Protein AF-N6XBW4-F1 (afdb_monomer)

Structure (mmCIF, N/CA/C/O backbone):
data_AF-N6XBW4-F1
#
_entry.id   AF-N6XBW4-F1
#
loop_
_atom_site.group_PDB
_atom_site.id
_atom_site.type_symbol
_atom_site.label_atom_id
_atom_site.label_alt_id
_atom_site.label_comp_id
_atom_site.label_asym_id
_atom_site.label_entity_id
_atom_site.label_seq_id
_atom_site.pdbx_PDB_ins_code
_atom_site.Cartn_x
_atom_site.Cartn_y
_atom_site.Cartn_z
_atom_site.occupancy
_atom_site.B_iso_or_equiv
_atom_site.auth_seq_id
_atom_site.auth_comp_id
_atom_site.auth_asym_id
_atom_site.auth_atom_id
_atom_site.pdbx_PDB_model_num
ATOM 1 N N . MET A 1 1 ? -5.805 -3.863 -11.867 1.00 67.38 1 MET A N 1
ATOM 2 C CA . MET A 1 1 ? -5.754 -3.482 -10.434 1.00 67.38 1 MET A CA 1
ATOM 3 C C . MET A 1 1 ? -5.013 -4.591 -9.700 1.00 67.38 1 MET A C 1
ATOM 5 O O . MET A 1 1 ? -4.880 -5.655 -10.281 1.00 67.38 1 MET A O 1
ATOM 9 N N . LEU A 1 2 ? -4.427 -4.334 -8.527 1.00 79.56 2 LEU A N 1
ATOM 10 C CA . LEU A 1 2 ? -3.784 -5.410 -7.760 1.00 79.56 2 LEU A CA 1
ATOM 11 C C . LEU A 1 2 ? -4.884 -6.219 -7.064 1.00 79.56 2 LEU A C 1
ATOM 13 O O . LEU A 1 2 ? -5.831 -5.597 -6.581 1.00 79.56 2 LEU A O 1
ATOM 17 N N . GLU A 1 3 ? -4.752 -7.547 -7.018 1.00 86.44 3 GLU A N 1
ATOM 18 C CA . GLU A 1 3 ? -5.712 -8.418 -6.332 1.00 86.44 3 GLU A CA 1
ATOM 19 C C . GLU A 1 3 ? -5.953 -7.947 -4.888 1.00 86.44 3 GLU A C 1
ATOM 21 O O . GLU A 1 3 ? -4.993 -7.557 -4.206 1.00 86.44 3 GLU A O 1
ATOM 26 N N . PRO A 1 4 ? -7.206 -7.972 -4.401 1.00 83.88 4 PRO A N 1
ATOM 27 C CA . PRO A 1 4 ? -7.551 -7.463 -3.075 1.00 83.88 4 PRO A CA 1
ATOM 28 C C . PRO A 1 4 ? -6.754 -8.163 -1.967 1.00 83.88 4 PRO A C 1
ATOM 30 O O . PRO A 1 4 ? -6.270 -7.498 -1.054 1.00 83.88 4 PRO A O 1
ATOM 33 N N . GLU A 1 5 ? -6.500 -9.466 -2.098 1.00 87.88 5 GLU A N 1
ATOM 34 C CA . GLU A 1 5 ? -5.677 -10.232 -1.151 1.00 87.88 5 GLU A CA 1
ATOM 35 C C . GLU A 1 5 ? -4.224 -9.747 -1.093 1.00 87.88 5 GLU A C 1
ATOM 37 O O . GLU A 1 5 ? -3.625 -9.602 -0.021 1.00 87.88 5 GLU A O 1
ATOM 42 N N . ALA A 1 6 ? -3.649 -9.413 -2.249 1.00 89.06 6 ALA A N 1
ATOM 43 C CA . ALA A 1 6 ? -2.297 -8.876 -2.312 1.00 89.06 6 ALA A CA 1
ATOM 44 C C . ALA A 1 6 ? -2.226 -7.471 -1.687 1.00 89.06 6 ALA A C 1
ATOM 46 O O . ALA A 1 6 ? -1.249 -7.146 -1.010 1.00 89.06 6 ALA A O 1
ATOM 47 N N . VAL A 1 7 ? -3.272 -6.651 -1.844 1.00 89.31 7 VAL A N 1
ATOM 48 C CA . VAL A 1 7 ? -3.379 -5.351 -1.162 1.00 89.31 7 VAL A CA 1
ATOM 49 C C . VAL A 1 7 ? -3.471 -5.531 0.355 1.00 89.31 7 VAL A C 1
ATOM 51 O O . VAL A 1 7 ? -2.720 -4.880 1.084 1.00 89.31 7 VAL A O 1
ATOM 54 N N . THR A 1 8 ? -4.329 -6.434 0.833 1.00 90.75 8 THR A N 1
ATOM 55 C CA . THR A 1 8 ? -4.471 -6.748 2.265 1.00 90.75 8 THR A CA 1
ATOM 56 C C . THR A 1 8 ? -3.141 -7.202 2.861 1.00 90.75 8 THR A C 1
ATOM 58 O O . THR A 1 8 ? -2.743 -6.731 3.928 1.00 90.75 8 THR A O 1
ATOM 61 N N . THR A 1 9 ? -2.405 -8.050 2.140 1.00 93.69 9 THR A N 1
ATOM 62 C CA . THR A 1 9 ? -1.081 -8.527 2.560 1.00 93.69 9 THR A CA 1
ATOM 63 C C . THR A 1 9 ? -0.078 -7.377 2.681 1.00 93.69 9 THR A C 1
ATOM 65 O O . THR A 1 9 ? 0.630 -7.281 3.684 1.00 93.69 9 THR A O 1
ATOM 68 N N . ILE A 1 10 ? -0.041 -6.461 1.704 1.00 93.62 10 ILE A N 1
ATOM 69 C CA . ILE A 1 10 ? 0.826 -5.272 1.755 1.00 93.62 10 ILE A CA 1
ATOM 70 C C . ILE A 1 10 ? 0.516 -4.417 2.990 1.00 93.62 10 ILE A C 1
ATOM 72 O O . ILE A 1 10 ? 1.442 -4.011 3.694 1.00 93.62 10 ILE A O 1
ATOM 76 N N . VAL A 1 11 ? -0.766 -4.142 3.250 1.00 90.69 11 VAL A N 1
ATOM 77 C CA . VAL A 1 11 ? -1.193 -3.283 4.366 1.00 90.69 11 VAL A CA 1
ATOM 78 C C . VAL A 1 11 ? -0.855 -3.928 5.708 1.00 90.69 11 VAL A C 1
ATOM 80 O O . VAL A 1 11 ? -0.258 -3.265 6.555 1.00 90.69 11 VAL A O 1
ATOM 83 N N . ARG A 1 12 ? -1.144 -5.225 5.882 1.00 92.50 12 ARG A N 1
ATOM 84 C CA . ARG A 1 12 ? -0.823 -5.957 7.119 1.00 92.50 12 ARG A CA 1
ATOM 85 C C . ARG A 1 12 ? 0.676 -5.985 7.398 1.00 92.50 12 ARG A C 1
ATOM 87 O O . ARG A 1 12 ? 1.089 -5.658 8.505 1.00 92.50 12 ARG A O 1
ATOM 94 N N . LEU A 1 13 ? 1.498 -6.296 6.393 1.00 93.81 13 LEU A N 1
ATOM 95 C CA . LEU A 1 13 ? 2.956 -6.272 6.551 1.00 93.81 13 LEU A CA 1
ATOM 96 C C . LEU A 1 13 ? 3.457 -4.868 6.920 1.00 93.81 13 LEU A C 1
ATOM 98 O O . LEU A 1 13 ? 4.321 -4.728 7.786 1.00 93.81 13 LEU A O 1
ATOM 102 N N . GLY A 1 14 ? 2.893 -3.826 6.304 1.00 91.25 14 GLY A N 1
ATOM 103 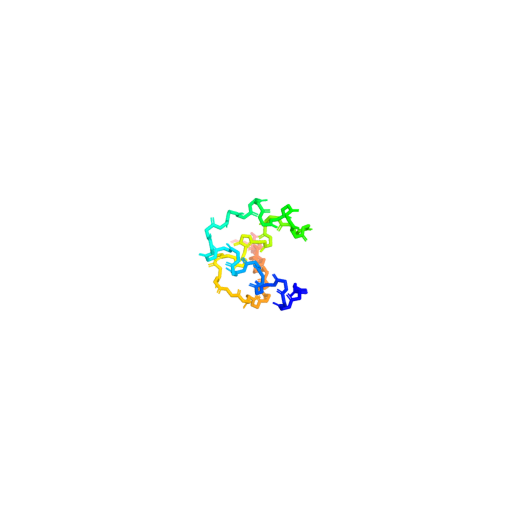C CA . GLY A 1 14 ? 3.186 -2.436 6.650 1.00 91.25 14 GLY A CA 1
ATOM 104 C C . GLY A 1 14 ? 2.853 -2.093 8.102 1.00 91.25 14 GLY A C 1
ATOM 105 O O . GLY A 1 14 ? 3.684 -1.505 8.791 1.00 91.25 14 GLY A O 1
ATOM 106 N N . GLN A 1 15 ? 1.680 -2.510 8.587 1.00 90.12 15 GLN A N 1
ATOM 107 C CA . GLN A 1 15 ? 1.263 -2.339 9.985 1.00 90.12 15 GLN A CA 1
ATOM 108 C C . GLN A 1 15 ? 2.176 -3.093 10.960 1.00 90.12 15 GLN A C 1
ATOM 110 O O . GLN A 1 15 ? 2.443 -2.604 12.052 1.00 90.12 15 GLN A O 1
ATOM 115 N N . SER A 1 16 ? 2.726 -4.239 10.552 1.00 92.75 16 SER A N 1
ATOM 116 C CA . SER A 1 16 ? 3.754 -4.972 11.305 1.00 92.75 16 SER A CA 1
ATOM 117 C C . SER A 1 16 ? 5.151 -4.324 11.253 1.00 92.75 16 SER A C 1
ATOM 119 O O . SER A 1 16 ? 6.125 -4.941 11.681 1.00 92.75 16 SER A O 1
ATOM 121 N N . GLY A 1 17 ? 5.289 -3.115 10.696 1.00 92.88 17 GLY A N 1
ATOM 122 C CA . GLY A 1 17 ? 6.545 -2.358 10.650 1.00 92.88 17 GLY A CA 1
ATOM 123 C C . GLY A 1 17 ? 7.453 -2.692 9.464 1.00 92.88 17 GLY A C 1
ATOM 124 O O . GLY A 1 17 ? 8.611 -2.268 9.424 1.00 92.88 17 GLY A O 1
ATOM 125 N N . TRP A 1 18 ? 6.976 -3.451 8.473 1.00 94.81 18 TRP A N 1
ATOM 126 C CA . TRP A 1 18 ? 7.804 -3.787 7.318 1.00 94.81 18 TRP A CA 1
ATOM 127 C C . TRP A 1 18 ? 7.934 -2.607 6.350 1.00 94.81 18 TRP A C 1
ATOM 129 O O . TRP A 1 18 ? 6.958 -2.000 5.915 1.00 94.81 1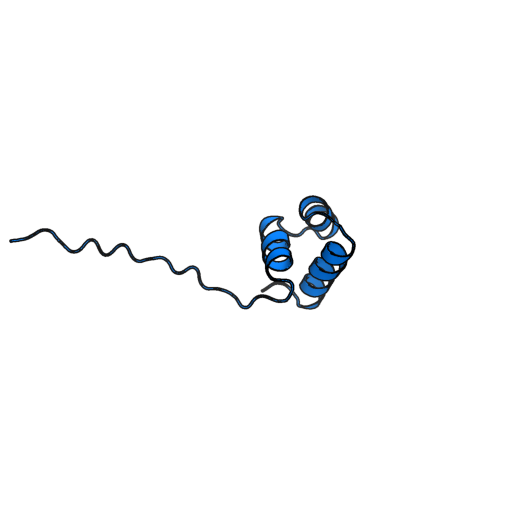8 TRP A O 1
ATOM 139 N N . GLY A 1 19 ? 9.167 -2.328 5.922 1.00 92.50 19 GLY A N 1
ATOM 140 C CA . GLY A 1 19 ? 9.439 -1.303 4.916 1.00 92.50 19 GLY A CA 1
ATOM 141 C C . GLY A 1 19 ? 9.055 -1.728 3.492 1.00 92.50 19 GLY A C 1
ATOM 142 O O . GLY A 1 19 ? 9.232 -2.882 3.092 1.00 92.50 19 GLY A O 1
ATOM 143 N N . ALA A 1 20 ? 8.644 -0.760 2.665 1.00 94.31 20 ALA A N 1
ATOM 144 C CA . ALA A 1 20 ? 8.176 -0.991 1.291 1.00 94.31 20 ALA A CA 1
ATOM 145 C C . ALA A 1 20 ? 9.157 -1.783 0.400 1.00 94.31 20 ALA A C 1
ATOM 147 O O . ALA A 1 20 ? 8.735 -2.550 -0.461 1.00 94.31 20 ALA A O 1
ATOM 148 N N . LYS A 1 21 ? 10.474 -1.612 0.594 1.00 96.06 21 LYS A N 1
ATOM 149 C CA . LYS A 1 21 ? 11.510 -2.354 -0.154 1.00 96.06 21 LYS A CA 1
ATOM 150 C C . LYS A 1 21 ? 11.497 -3.848 0.186 1.00 96.06 21 LYS A C 1
ATOM 152 O O . LYS A 1 21 ? 11.687 -4.667 -0.708 1.00 96.06 21 LYS A O 1
ATOM 157 N N . ARG A 1 22 ? 11.288 -4.186 1.463 1.00 96.62 22 ARG A N 1
ATOM 158 C CA . ARG A 1 22 ? 11.251 -5.571 1.943 1.00 96.62 22 ARG A CA 1
ATOM 159 C C . ARG A 1 22 ? 10.007 -6.270 1.402 1.00 96.62 22 ARG A C 1
ATOM 161 O O . ARG A 1 22 ? 10.138 -7.291 0.744 1.00 96.62 22 ARG A O 1
ATOM 168 N N . ILE A 1 23 ? 8.843 -5.639 1.555 1.00 95.25 23 ILE A N 1
ATOM 169 C CA . ILE A 1 23 ? 7.557 -6.150 1.053 1.00 95.25 23 ILE A CA 1
ATOM 170 C C . ILE A 1 23 ? 7.600 -6.377 -0.466 1.00 95.25 23 ILE A C 1
ATOM 172 O O . ILE A 1 23 ? 7.204 -7.435 -0.943 1.00 95.25 23 ILE A O 1
ATOM 176 N N . ALA A 1 24 ? 8.135 -5.417 -1.227 1.00 96.25 24 ALA A N 1
ATOM 177 C CA . ALA A 1 24 ? 8.266 -5.526 -2.681 1.00 96.25 24 ALA A CA 1
ATOM 178 C C . ALA A 1 24 ? 9.071 -6.759 -3.117 1.00 96.25 24 ALA A C 1
ATOM 180 O O . ALA A 1 24 ? 8.658 -7.477 -4.021 1.00 96.25 24 ALA A O 1
ATOM 181 N N . ARG A 1 25 ? 10.204 -7.022 -2.453 1.00 96.56 25 ARG A N 1
ATOM 182 C CA . ARG A 1 25 ? 11.040 -8.195 -2.743 1.00 96.56 25 ARG A CA 1
ATOM 183 C C . ARG A 1 25 ? 10.353 -9.502 -2.364 1.00 96.56 25 ARG A C 1
ATOM 185 O O . ARG A 1 25 ? 10.465 -10.461 -3.110 1.00 96.56 25 ARG A O 1
ATOM 192 N N . THR A 1 26 ? 9.649 -9.526 -1.236 1.00 95.88 26 THR A N 1
ATOM 193 C CA . THR A 1 26 ? 8.951 -10.724 -0.752 1.00 95.88 26 THR A CA 1
ATOM 194 C C . THR A 1 26 ? 7.773 -11.108 -1.642 1.00 95.88 26 THR A C 1
ATOM 196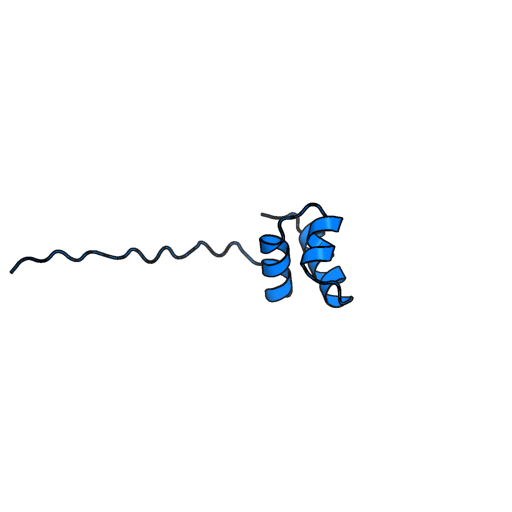 O O . THR A 1 26 ? 7.574 -12.286 -1.898 1.00 95.88 26 THR A O 1
ATOM 199 N N . LEU A 1 27 ? 7.010 -10.128 -2.128 1.00 92.38 27 LEU A N 1
ATOM 200 C CA . LEU A 1 27 ? 5.807 -10.379 -2.927 1.00 92.38 27 LEU A CA 1
ATOM 201 C C . LEU A 1 27 ? 6.054 -10.343 -4.444 1.00 92.38 27 LEU A C 1
ATOM 203 O O . LEU A 1 27 ? 5.133 -10.593 -5.212 1.00 92.38 27 LEU A O 1
ATOM 207 N N . GLY A 1 28 ? 7.256 -9.968 -4.898 1.00 94.62 28 GLY A N 1
ATOM 208 C CA . GLY A 1 28 ? 7.539 -9.756 -6.324 1.00 94.62 28 GLY A CA 1
ATOM 209 C C . GLY A 1 28 ? 6.794 -8.557 -6.930 1.00 94.62 28 GLY A C 1
ATOM 210 O O . GLY A 1 28 ? 6.616 -8.473 -8.142 1.00 94.62 28 GLY A O 1
ATOM 211 N N . ILE A 1 29 ? 6.345 -7.613 -6.097 1.00 92.88 29 ILE A N 1
ATOM 212 C CA . ILE A 1 29 ? 5.534 -6.461 -6.509 1.00 92.88 29 ILE A CA 1
ATOM 213 C C . ILE A 1 29 ? 6.421 -5.223 -6.639 1.00 92.88 29 ILE A C 1
ATOM 215 O O . ILE A 1 29 ? 7.298 -4.965 -5.815 1.00 92.88 29 ILE A O 1
ATOM 219 N N . ALA A 1 30 ? 6.151 -4.384 -7.641 1.00 93.94 30 ALA A N 1
ATOM 220 C CA . ALA A 1 30 ? 6.855 -3.119 -7.808 1.00 93.94 30 ALA A CA 1
ATOM 221 C C . ALA A 1 30 ? 6.778 -2.241 -6.541 1.00 93.94 30 ALA A C 1
ATOM 223 O O . ALA A 1 30 ? 5.700 -1.955 -6.012 1.00 93.94 30 ALA A O 1
ATOM 224 N N . ARG A 1 31 ? 7.928 -1.715 -6.097 1.00 93.62 31 ARG A N 1
ATOM 225 C CA . ARG A 1 31 ? 8.038 -0.857 -4.898 1.00 93.62 31 ARG A CA 1
ATOM 226 C C . ARG A 1 31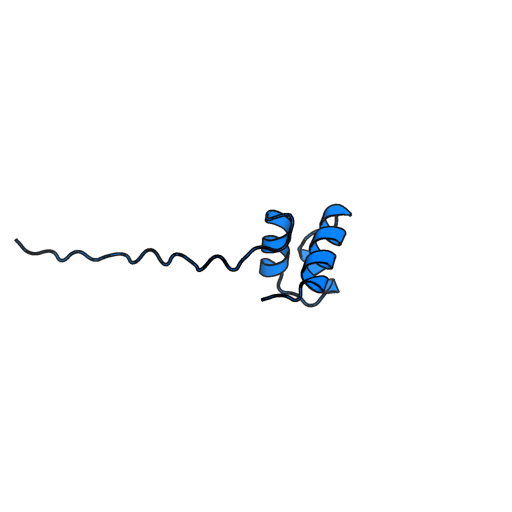 ? 7.094 0.349 -4.929 1.00 93.62 31 ARG A C 1
ATOM 228 O O . ARG A 1 31 ? 6.588 0.759 -3.888 1.00 93.62 31 ARG A O 1
ATOM 235 N N . ASN A 1 32 ? 6.858 0.928 -6.108 1.00 93.94 32 ASN A N 1
ATOM 236 C CA . ASN A 1 32 ? 5.939 2.057 -6.264 1.00 93.94 32 ASN A CA 1
ATOM 237 C C . ASN A 1 32 ? 4.490 1.675 -5.941 1.00 93.94 32 ASN A C 1
ATOM 239 O O . ASN A 1 32 ? 3.790 2.459 -5.305 1.00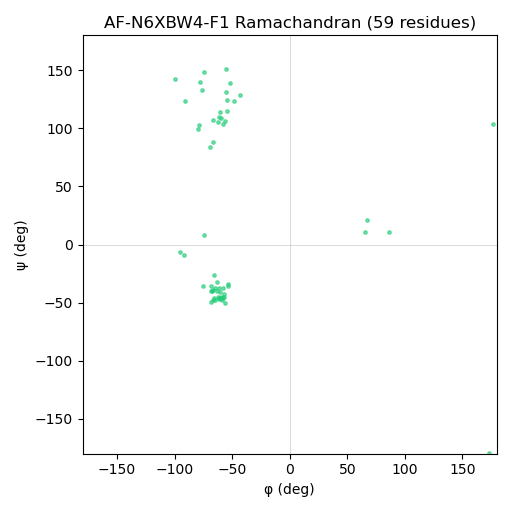 93.94 32 ASN A O 1
ATOM 243 N N . THR A 1 33 ? 4.073 0.464 -6.308 1.00 91.31 33 THR A N 1
ATOM 244 C CA . THR A 1 33 ? 2.749 -0.082 -5.996 1.00 91.31 33 THR A CA 1
ATOM 245 C C . THR A 1 33 ? 2.601 -0.313 -4.499 1.00 91.31 33 THR A C 1
ATOM 247 O O . THR A 1 33 ? 1.637 0.160 -3.905 1.00 91.31 33 THR A O 1
ATOM 250 N N . VAL A 1 34 ? 3.596 -0.946 -3.871 1.00 93.19 34 VAL A N 1
ATOM 251 C CA . VAL A 1 34 ? 3.620 -1.152 -2.414 1.00 93.19 34 VAL A CA 1
ATOM 252 C C . VAL A 1 34 ? 3.503 0.185 -1.681 1.00 93.19 34 VAL A C 1
ATOM 254 O O . VAL A 1 34 ? 2.628 0.360 -0.842 1.00 93.19 34 VAL A O 1
ATOM 257 N N . ARG A 1 35 ? 4.326 1.172 -2.053 1.00 92.69 35 ARG A N 1
ATOM 258 C CA . ARG A 1 35 ? 4.309 2.507 -1.438 1.00 92.69 35 ARG A CA 1
ATOM 259 C C . ARG A 1 35 ? 2.968 3.226 -1.623 1.00 92.69 35 ARG A C 1
ATOM 261 O O . ARG A 1 35 ? 2.513 3.887 -0.699 1.00 92.69 35 ARG A O 1
ATOM 268 N N . ARG A 1 36 ? 2.321 3.079 -2.786 1.00 90.38 36 ARG A N 1
ATOM 269 C CA . ARG A 1 36 ? 0.984 3.638 -3.041 1.00 90.38 36 ARG A CA 1
ATOM 270 C C . ARG A 1 36 ? -0.054 3.086 -2.061 1.00 90.38 36 ARG A C 1
ATOM 272 O O . ARG A 1 36 ? -0.830 3.870 -1.530 1.00 90.38 36 ARG A O 1
ATOM 279 N N . TYR A 1 37 ? -0.064 1.773 -1.829 1.00 90.38 37 TYR A N 1
ATOM 280 C CA . TYR A 1 37 ? -1.032 1.141 -0.926 1.00 90.38 37 TYR A CA 1
ATOM 281 C C . TYR A 1 37 ? -0.710 1.374 0.552 1.00 90.38 37 TYR A C 1
ATOM 283 O O . TYR A 1 37 ? -1.627 1.611 1.329 1.00 90.38 37 TYR A O 1
ATOM 291 N N . LEU A 1 38 ? 0.572 1.401 0.933 1.00 89.44 38 LEU A N 1
ATOM 292 C CA . LEU A 1 38 ? 0.974 1.767 2.295 1.00 89.44 38 LEU A CA 1
ATOM 293 C C . LEU A 1 38 ? 0.549 3.196 2.652 1.00 89.44 38 LEU A C 1
ATOM 295 O O . LEU A 1 38 ? -0.042 3.407 3.702 1.00 89.44 38 LEU A O 1
ATOM 299 N N . ASN A 1 39 ? 0.787 4.164 1.760 1.00 87.50 39 ASN A N 1
ATOM 300 C CA . ASN A 1 39 ? 0.413 5.563 1.997 1.00 87.50 39 ASN A CA 1
ATOM 301 C C . ASN A 1 39 ? -1.101 5.781 2.077 1.00 87.50 39 ASN A C 1
ATOM 303 O O . ASN A 1 39 ? -1.548 6.756 2.668 1.00 87.50 39 ASN A O 1
ATOM 307 N N . ALA A 1 40 ? -1.881 4.917 1.437 1.00 84.75 40 ALA A N 1
ATOM 308 C CA . ALA A 1 40 ? -3.329 5.023 1.445 1.00 84.75 40 ALA A CA 1
ATOM 309 C C . ALA A 1 40 ? -3.998 4.221 2.568 1.00 84.75 40 ALA A C 1
ATOM 311 O O . ALA A 1 40 ? -5.203 4.352 2.749 1.00 84.75 40 ALA A O 1
ATOM 312 N N . GLY A 1 41 ? -3.250 3.376 3.289 1.00 73.38 41 GLY A N 1
ATOM 313 C CA . GLY A 1 41 ? -3.773 2.563 4.391 1.00 73.38 41 GLY A CA 1
ATOM 314 C C . GLY A 1 41 ? -4.793 1.489 3.985 1.00 73.38 41 GLY A C 1
ATOM 315 O O . GLY A 1 41 ? -5.436 0.912 4.854 1.00 73.38 41 GLY A O 1
ATOM 316 N N . GLY A 1 42 ? -4.965 1.212 2.688 1.00 67.06 42 GLY A N 1
ATOM 317 C CA . GLY A 1 42 ? -6.025 0.337 2.186 1.00 67.06 42 GLY A CA 1
ATOM 318 C C . GLY A 1 42 ? -6.126 0.310 0.656 1.00 67.06 42 GLY A C 1
ATOM 319 O O . GLY A 1 42 ? -5.333 0.966 -0.032 1.00 67.06 42 GLY A O 1
ATOM 320 N N . PRO A 1 43 ? -7.077 -0.460 0.093 1.00 61.34 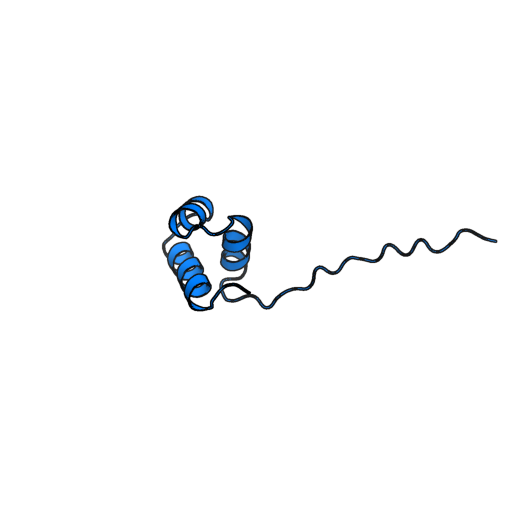43 PRO A N 1
ATOM 321 C CA . PRO A 1 43 ? -7.307 -0.524 -1.346 1.00 61.34 43 PRO A CA 1
ATOM 322 C C . PRO A 1 43 ? -7.677 0.846 -1.914 1.00 61.34 43 PRO A C 1
ATOM 324 O O . PRO A 1 43 ? -8.721 1.418 -1.626 1.00 61.34 43 PRO A O 1
ATOM 327 N N . VAL A 1 44 ? -6.785 1.375 -2.751 1.00 63.06 44 VAL A N 1
ATOM 328 C CA . VAL A 1 44 ? -6.964 2.676 -3.396 1.00 63.06 44 VAL A CA 1
ATOM 329 C C . VAL A 1 44 ? -7.658 2.484 -4.739 1.00 63.06 44 VAL A C 1
ATOM 331 O O . VAL A 1 44 ? -7.074 1.815 -5.608 1.00 63.06 44 VAL A O 1
ATOM 334 N N . PRO A 1 45 ? -8.808 3.135 -4.988 1.00 63.31 45 PRO A N 1
ATOM 335 C CA . PRO A 1 45 ? -9.376 3.187 -6.328 1.00 63.31 45 PRO A CA 1
ATOM 336 C C . PRO A 1 45 ? -8.341 3.749 -7.310 1.00 63.31 45 PRO A C 1
ATOM 338 O O . PRO A 1 45 ? -7.427 4.498 -6.938 1.00 63.31 45 PRO A O 1
ATOM 341 N N . TYR A 1 46 ? -8.414 3.341 -8.575 1.00 59.72 46 TYR A N 1
ATOM 342 C CA . TYR A 1 46 ? -7.498 3.842 -9.595 1.00 59.72 46 TYR A CA 1
ATOM 343 C C . TYR A 1 46 ? -7.692 5.358 -9.742 1.00 59.72 46 TYR A C 1
ATOM 345 O O . TYR A 1 46 ? -8.679 5.820 -10.305 1.00 59.72 46 TYR A O 1
ATOM 353 N N . ARG A 1 47 ? -6.747 6.149 -9.221 1.00 60.25 47 ARG A N 1
ATOM 354 C CA . ARG A 1 47 ? -6.724 7.593 -9.455 1.00 60.25 47 ARG A CA 1
ATOM 355 C C . ARG A 1 47 ? -6.129 7.779 -10.839 1.00 60.25 47 ARG A C 1
ATOM 357 O O . ARG A 1 47 ? -4.911 7.668 -10.999 1.00 60.25 47 ARG A O 1
ATOM 364 N N . LYS A 1 48 ? -6.994 7.990 -11.835 1.00 48.97 48 LYS A N 1
ATOM 365 C CA . LYS A 1 48 ? -6.583 8.403 -13.179 1.00 48.97 48 LYS A CA 1
ATOM 366 C C . LYS A 1 48 ? -5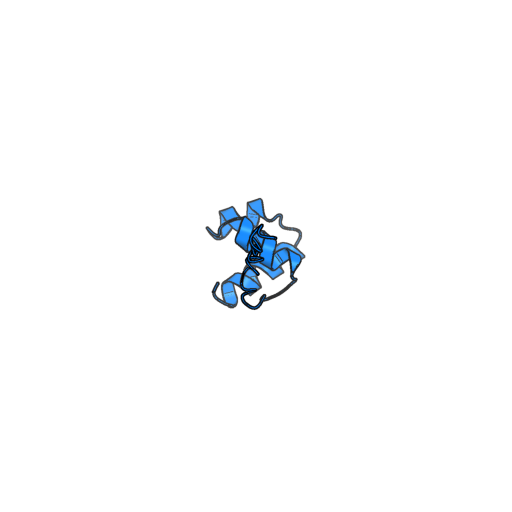.614 9.567 -12.989 1.00 48.97 48 LYS A C 1
ATOM 368 O O . LYS A 1 48 ? -5.941 10.517 -12.276 1.00 48.97 48 LYS A O 1
ATOM 373 N N . ARG A 1 49 ? -4.394 9.460 -13.528 1.00 52.47 49 ARG A N 1
ATOM 374 C CA . ARG A 1 49 ? -3.486 10.610 -13.564 1.00 52.47 49 ARG A CA 1
ATOM 375 C C . ARG A 1 49 ? -4.268 11.721 -14.251 1.00 52.47 49 ARG A C 1
ATOM 377 O O . ARG A 1 49 ? -4.641 11.569 -15.410 1.00 52.47 49 ARG A O 1
ATOM 384 N N . SER A 1 50 ? -4.561 12.792 -13.522 1.00 56.50 50 SER A N 1
ATOM 385 C CA . SER A 1 50 ? -4.969 1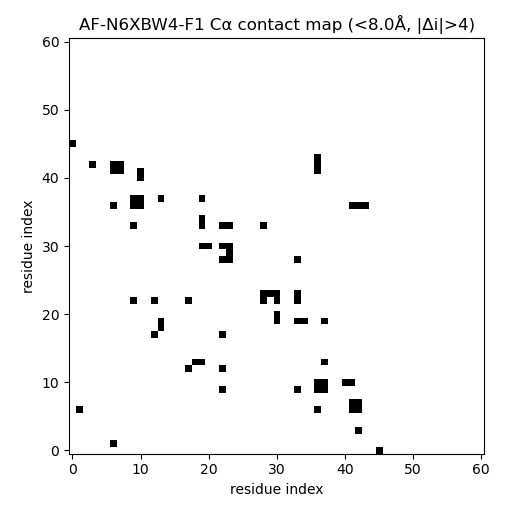4.045 -14.129 1.00 56.50 50 SER A CA 1
ATOM 386 C C . SER A 1 50 ? -3.744 14.539 -14.884 1.00 56.50 50 SER A C 1
ATOM 388 O O . SER A 1 50 ? -2.881 15.208 -14.318 1.00 56.50 50 SER A O 1
ATOM 390 N N . THR A 1 51 ? -3.603 14.109 -16.137 1.00 62.34 51 THR A N 1
ATOM 391 C CA . THR A 1 51 ? -2.798 14.844 -17.102 1.00 62.34 51 THR A CA 1
ATOM 392 C C . THR A 1 51 ? -3.433 16.218 -17.126 1.00 62.34 51 THR A C 1
ATOM 394 O O . THR A 1 51 ? -4.545 16.355 -17.620 1.00 62.34 51 THR A O 1
ATOM 397 N N . ASN A 1 52 ? -2.796 17.192 -16.481 1.00 57.38 52 ASN A N 1
ATOM 398 C CA . ASN A 1 52 ? -3.142 18.584 -16.687 1.00 57.38 52 ASN A CA 1
ATOM 399 C C . ASN A 1 52 ? -2.909 18.809 -18.185 1.00 57.38 52 ASN A C 1
ATOM 401 O O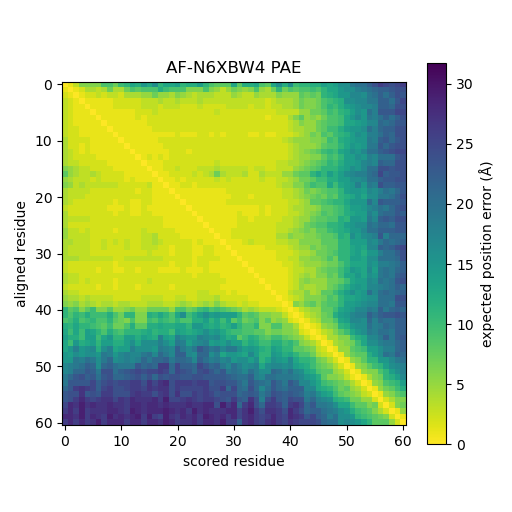 . ASN A 1 52 ? -1.749 18.711 -18.601 1.00 57.38 52 ASN A O 1
ATOM 405 N N . PRO A 1 53 ? -3.944 18.973 -19.030 1.00 56.47 53 PRO A N 1
ATOM 406 C CA . PRO A 1 53 ? -3.683 19.400 -20.383 1.00 56.47 53 PRO A CA 1
ATOM 407 C C . PRO A 1 53 ? -3.153 20.816 -20.212 1.00 56.47 53 PRO A C 1
ATOM 409 O O . PRO A 1 53 ? -3.887 21.722 -19.824 1.00 56.47 53 PRO A O 1
ATOM 412 N N . ILE A 1 54 ? -1.848 20.990 -20.413 1.00 65.50 54 ILE A N 1
ATOM 413 C CA . ILE A 1 54 ? -1.315 22.305 -20.734 1.00 65.50 54 ILE A CA 1
ATOM 414 C C . ILE A 1 54 ? -2.109 22.689 -21.978 1.00 65.50 54 ILE A C 1
ATOM 416 O O . ILE A 1 54 ? -1.951 22.052 -23.014 1.00 65.50 54 ILE A O 1
ATOM 420 N N . PHE A 1 55 ? -3.053 23.614 -21.841 1.00 60.19 55 PHE A N 1
ATOM 421 C CA . PHE A 1 55 ? -3.661 24.274 -22.981 1.00 60.19 55 PHE A CA 1
ATOM 422 C C . PHE A 1 55 ? -2.642 25.324 -23.423 1.00 60.19 55 PHE A C 1
ATOM 424 O O . PHE A 1 55 ? -2.530 26.349 -22.747 1.00 60.19 55 PHE A O 1
ATOM 431 N N . PRO A 1 56 ? -1.868 25.116 -24.505 1.00 60.62 56 PRO A N 1
ATOM 432 C CA . PRO A 1 56 ? -1.231 26.231 -25.178 1.00 60.62 56 PRO A CA 1
ATOM 433 C C . PRO A 1 56 ? -2.352 27.027 -25.853 1.00 60.62 56 PRO A C 1
ATOM 435 O O . PRO A 1 56 ? -2.699 26.800 -27.009 1.00 60.62 56 PRO A O 1
ATOM 438 N N . GLY A 1 57 ? -2.987 27.909 -25.080 1.00 57.09 57 GLY A N 1
ATOM 439 C CA . GLY A 1 57 ? -3.844 28.955 -25.614 1.00 57.09 57 GLY A CA 1
ATOM 440 C C . GLY A 1 57 ? -2.978 29.848 -26.488 1.00 57.09 57 GLY A C 1
ATOM 441 O O . GLY A 1 57 ? -2.065 30.505 -25.998 1.00 57.09 57 GLY A O 1
ATOM 442 N N . LEU A 1 58 ? -3.229 29.754 -27.787 1.00 57.94 58 LEU A N 1
ATOM 443 C CA . LEU A 1 58 ? -2.557 30.433 -28.880 1.00 57.94 58 LEU A CA 1
ATOM 444 C C . LEU A 1 58 ? -2.306 31.913 -28.574 1.00 57.94 58 LEU A C 1
ATOM 446 O O . LEU A 1 58 ? -3.227 32.665 -28.266 1.00 57.94 58 LEU A O 1
ATOM 450 N N . ALA A 1 59 ? -1.054 32.331 -28.759 1.00 58.94 59 ALA A N 1
ATOM 451 C CA . ALA A 1 59 ? -0.762 33.691 -29.170 1.00 58.94 59 ALA A CA 1
ATOM 452 C C . ALA A 1 59 ? -1.558 33.976 -30.448 1.00 58.94 59 ALA A C 1
ATOM 454 O O . ALA A 1 59 ? -1.433 33.199 -31.391 1.00 58.94 59 ALA A O 1
ATOM 455 N N . THR A 1 60 ? -2.377 35.028 -30.460 1.00 52.25 60 THR A N 1
ATOM 456 C CA . THR A 1 60 ? -2.673 35.923 -31.600 1.00 52.25 60 THR A CA 1
ATOM 457 C C . THR A 1 60 ? -3.740 36.927 -31.148 1.00 52.25 60 THR A C 1
ATOM 459 O O . THR A 1 60 ? -4.901 36.552 -30.990 1.00 52.25 60 THR A O 1
ATOM 462 N N . LEU A 1 61 ? -3.303 38.164 -30.884 1.00 61.06 61 LEU A N 1
ATOM 463 C CA . LEU A 1 61 ? -3.812 39.472 -31.343 1.00 61.06 61 LEU A CA 1
ATOM 464 C C . LEU A 1 61 ? -3.306 40.574 -30.404 1.00 61.06 61 LEU A C 1
ATOM 466 O O . LEU A 1 61 ? -3.616 40.513 -29.195 1.00 61.06 61 LEU A O 1
#

Secondary structure (DSSP, 8-state):
---HHHHHHHHHHHHTT--HHHHHHHHT--HHHHHHHHHHTS-------------------

Mean predicted aligned error: 9.52 Å

Solvent-accessible surface area (backbone atoms only — not comparable to full-atom values): 3986 Å² total; per-residue (Å²): 132,80,56,68,69,60,49,52,52,50,36,52,44,41,74,75,68,49,52,45,69,58,54,16,66,76,70,74,42,60,46,69,58,43,44,55,34,53,77,60,73,41,90,70,76,88,74,73,79,79,73,75,76,80,71,83,75,74,90,84,134

Foldseek 3Di:
DPPQVLLVVLLVCVVVVDDLVRSCVVVVHDSVVSVVSNVVSHDDDPPDPPPVPPPPPDDDD

pLDDT: mean 80.34, std 15.77, range [48.97, 96.62]

Radius of gyration: 17.43 Å; Cα contacts (8 Å, |Δi|>4): 38; chains: 1; bounding box: 21×50×43 Å

Sequence (61 aa):
MLEPEAVTTIVRLGQSGWGAKRIARTLGIARNTVRRYLNAGGPVPYRKRSTNPIFPGLATL

Nearest PDB structures (foldseek):
  8b4h-assembly1_A  TM=8.173E-01  e=3.934E-02  Geobacillus stearothermophilus
  4ldz-assembly1_B  TM=8.136E-01  e=3.404E-01  Bacillus subtilis subsp. subtilis str. 168
  4zms-assembly1_B  TM=7.382E-01  e=2.326E-01  Streptococcus pneumoniae R6
  1h0m-assembly2_D  TM=7.670E-01  e=4.982E-01  Agrobacterium tumefaciens
  5w43-assembly1_A  TM=6.963E-01  e=5.309E-01  Escherichia coli str. K-12 substr. MG1655